Protein AF-A0A1J3EEP9-F1 (afdb_monomer_lite)

Sequence (131 aa):
MYSKVGNVYMITKANLVTYTGPTMVSNTLHACAILLKRNPDWDWFINLSASDYPLVTQDDLIYTFSTLDRNLNFIEHTSDLGWKNKKRAMPLMIDPALYMLNKSNILWVTPRRSLPSAFKLFAGSAWMVLS

InterPro domains:
  IPR003406 Glycosyl transferase, family 14 [PF02485] (2-131)
  IPR044610 Beta-glucuronosyltransferase GlcAT14A/B/C [PTHR45719] (2-131)

pLDDT: mean 93.04, std 5.73, range [54.94, 97.81]

Foldseek 3Di:
DQVVDPPGDDDPPDADDDPLDCSLVVNLVVVVVVCCVPPVPDLKDWDDDPPDDDPDDPVVVCVVCVPDDSQDKFFFKDLPCVPCQVVPQFWDWDQCSVPDPDHDHIGTDDDTHHGDPPDRDMDGDPTIMHD

Radius of gyration: 18.04 Å; chains: 1; bounding box: 41×31×51 Å

Structure (mmCIF, N/CA/C/O backbone):
data_AF-A0A1J3EEP9-F1
#
_entry.id   AF-A0A1J3EEP9-F1
#
loop_
_atom_site.group_PDB
_atom_site.id
_atom_site.type_symbol
_atom_site.label_atom_id
_atom_site.label_alt_id
_atom_site.label_comp_id
_atom_site.label_asym_id
_atom_site.label_entity_id
_atom_site.label_seq_id
_atom_site.pdbx_PDB_ins_code
_atom_site.Cartn_x
_atom_site.Cartn_y
_atom_site.Cartn_z
_atom_site.occupancy
_atom_site.B_iso_or_equiv
_atom_site.auth_seq_id
_atom_site.auth_comp_id
_atom_site.auth_asym_id
_atom_site.auth_atom_id
_atom_site.pdbx_PDB_model_num
ATOM 1 N N . MET A 1 1 ? 9.961 -5.141 25.107 1.00 54.94 1 MET A N 1
ATOM 2 C CA . MET A 1 1 ? 9.172 -3.893 25.222 1.00 54.94 1 MET A CA 1
ATOM 3 C C . MET A 1 1 ? 7.770 -4.079 24.649 1.00 54.94 1 MET A C 1
ATOM 5 O O . MET A 1 1 ? 6.821 -3.951 25.406 1.00 54.94 1 MET A O 1
ATOM 9 N N . TYR A 1 2 ? 7.632 -4.482 23.381 1.00 64.75 2 TYR A N 1
ATOM 10 C CA . TYR A 1 2 ? 6.329 -4.658 22.713 1.00 64.75 2 TYR A CA 1
ATOM 11 C C . TYR A 1 2 ? 5.445 -5.801 23.246 1.00 64.75 2 TYR A C 1
ATOM 13 O O . TYR A 1 2 ? 4.240 -5.768 23.063 1.00 64.75 2 TYR A O 1
ATOM 21 N N . SER A 1 3 ? 6.007 -6.772 23.972 1.00 68.12 3 SER A N 1
ATOM 22 C CA . SER A 1 3 ? 5.254 -7.890 24.564 1.00 68.12 3 SER A CA 1
ATOM 23 C C . SER A 1 3 ? 4.309 -7.501 25.708 1.00 68.12 3 SER A C 1
ATOM 25 O O . SER A 1 3 ? 3.548 -8.343 26.169 1.00 68.12 3 SER A O 1
ATOM 27 N N . LYS A 1 4 ? 4.377 -6.258 26.204 1.00 80.00 4 LYS A N 1
ATOM 28 C CA . LYS A 1 4 ? 3.536 -5.781 27.312 1.00 80.00 4 LYS A CA 1
ATOM 29 C C . LYS A 1 4 ? 2.183 -5.224 26.858 1.00 80.00 4 LYS A C 1
ATOM 31 O O . LYS A 1 4 ? 1.327 -5.002 27.705 1.00 80.00 4 LYS A O 1
ATOM 36 N N . VAL A 1 5 ? 1.998 -4.977 25.560 1.00 86.31 5 VAL A N 1
ATOM 37 C CA . VAL A 1 5 ? 0.796 -4.332 25.016 1.00 86.31 5 VAL A CA 1
ATOM 38 C C . VAL A 1 5 ? 0.006 -5.353 24.192 1.00 86.31 5 VAL A C 1
ATOM 40 O O . VAL A 1 5 ? 0.516 -5.880 23.209 1.00 86.31 5 VAL A O 1
ATOM 43 N N . GLY A 1 6 ? -1.231 -5.652 24.602 1.00 88.00 6 GLY A N 1
ATOM 44 C CA . GLY A 1 6 ? -2.020 -6.775 24.070 1.00 88.00 6 GLY A CA 1
ATOM 45 C C . GLY A 1 6 ? -2.501 -6.635 22.619 1.00 88.00 6 GLY A C 1
ATOM 46 O O . GLY A 1 6 ? -2.866 -7.633 22.007 1.00 88.00 6 GLY A O 1
ATOM 47 N N . ASN A 1 7 ? -2.481 -5.426 22.053 1.00 89.88 7 ASN A N 1
ATOM 48 C CA . ASN A 1 7 ? -2.867 -5.142 20.666 1.00 89.88 7 ASN A CA 1
ATOM 49 C C . ASN A 1 7 ? -1.670 -4.799 19.757 1.00 89.88 7 ASN A C 1
ATOM 51 O O . ASN A 1 7 ? -1.868 -4.311 18.647 1.00 89.88 7 ASN A O 1
ATOM 55 N N . VAL A 1 8 ? -0.434 -5.053 20.204 1.00 91.19 8 VAL A N 1
ATOM 56 C CA . VAL A 1 8 ? 0.779 -4.809 19.413 1.00 91.19 8 VAL A CA 1
ATOM 57 C C . VAL A 1 8 ? 1.430 -6.132 19.042 1.00 91.19 8 VAL A C 1
ATOM 59 O O . VAL A 1 8 ? 1.809 -6.929 19.899 1.00 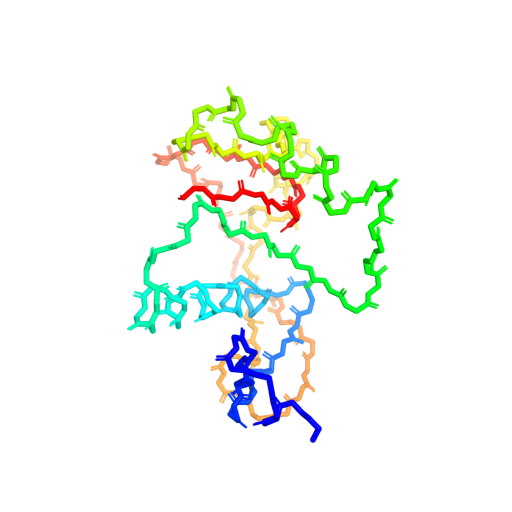91.19 8 VAL A O 1
ATOM 62 N N . TYR A 1 9 ? 1.620 -6.343 17.742 1.00 89.25 9 TYR A N 1
ATOM 63 C CA . TYR A 1 9 ? 2.204 -7.565 17.206 1.00 89.25 9 TYR A CA 1
ATOM 64 C C . TYR A 1 9 ? 3.448 -7.249 16.386 1.00 89.25 9 TYR A C 1
ATOM 66 O O . TYR A 1 9 ? 3.432 -6.386 15.514 1.00 89.25 9 TYR A O 1
ATOM 74 N N . MET A 1 10 ? 4.522 -7.993 16.645 1.00 90.06 10 MET A N 1
ATOM 75 C CA . MET A 1 10 ? 5.762 -7.909 15.878 1.00 90.06 10 MET A CA 1
ATOM 76 C C . MET A 1 10 ? 5.909 -9.135 14.985 1.00 90.06 10 MET A C 1
ATOM 78 O O . MET A 1 10 ? 5.765 -10.272 15.440 1.00 90.06 10 MET A O 1
ATOM 82 N N . ILE A 1 11 ? 6.248 -8.907 13.717 1.00 89.25 11 ILE A N 1
ATOM 83 C CA . ILE A 1 11 ? 6.630 -9.980 12.799 1.00 89.25 11 ILE A CA 1
ATOM 84 C C . ILE A 1 11 ? 8.038 -10.442 13.190 1.00 89.25 11 ILE A C 1
ATOM 86 O O . ILE A 1 11 ? 9.012 -9.719 13.001 1.00 89.25 11 ILE A O 1
ATOM 90 N N . THR A 1 12 ? 8.148 -11.645 13.754 1.00 86.94 12 THR A N 1
ATOM 91 C CA . THR A 1 12 ? 9.423 -12.189 14.258 1.00 86.94 12 THR A CA 1
ATOM 92 C C . THR A 1 12 ? 10.392 -12.556 13.139 1.00 86.94 12 THR A C 1
ATOM 94 O O . THR A 1 12 ? 11.600 -12.389 13.286 1.00 86.94 12 THR A O 1
ATOM 97 N N . LYS A 1 13 ? 9.870 -13.022 12.000 1.00 88.00 13 LYS A N 1
ATOM 98 C CA . LYS A 1 13 ? 10.635 -13.261 10.774 1.00 88.00 13 LYS A CA 1
ATOM 99 C C . LYS A 1 13 ? 10.423 -12.094 9.813 1.00 88.00 13 LYS A C 1
ATOM 101 O O . LYS A 1 13 ? 9.507 -12.123 8.993 1.00 88.00 13 LYS A O 1
ATOM 106 N N . ALA A 1 14 ? 11.233 -11.052 9.966 1.00 86.25 14 ALA A N 1
ATOM 107 C CA . ALA A 1 14 ? 11.120 -9.842 9.162 1.00 86.25 14 ALA A CA 1
ATOM 108 C C . ALA A 1 14 ? 11.381 -10.120 7.672 1.00 86.25 14 ALA A C 1
ATOM 110 O O . ALA A 1 14 ? 12.284 -10.879 7.315 1.00 86.25 14 ALA A O 1
ATOM 111 N N . ASN A 1 15 ? 10.595 -9.471 6.813 1.00 87.38 15 ASN A N 1
ATOM 112 C CA . ASN A 1 15 ? 10.829 -9.469 5.376 1.00 87.38 15 ASN A CA 1
ATOM 113 C C . ASN A 1 15 ? 11.965 -8.504 5.040 1.00 87.38 15 ASN A C 1
ATOM 115 O O . ASN A 1 15 ? 12.065 -7.420 5.620 1.00 87.38 15 ASN A O 1
ATOM 119 N N . LEU A 1 16 ? 12.792 -8.870 4.065 1.00 91.75 16 LEU A N 1
ATOM 120 C CA . LEU A 1 16 ? 13.735 -7.932 3.481 1.00 91.75 16 LEU A CA 1
ATOM 121 C C . LEU A 1 16 ? 12.986 -7.035 2.494 1.00 91.75 16 LEU A C 1
ATOM 123 O O . LEU A 1 16 ? 12.215 -7.519 1.669 1.00 91.75 16 LEU A O 1
ATOM 127 N N . VAL A 1 17 ? 13.185 -5.723 2.613 1.00 92.38 17 VAL A N 1
ATOM 128 C CA . VAL A 1 17 ? 12.395 -4.736 1.875 1.00 92.38 17 VAL A CA 1
ATOM 129 C C . VAL A 1 17 ? 13.293 -3.817 1.049 1.00 92.38 17 VAL A C 1
ATOM 131 O O . VAL A 1 17 ? 14.200 -3.148 1.568 1.00 92.38 17 VAL A O 1
ATOM 134 N N . THR A 1 18 ? 12.996 -3.765 -0.247 1.00 93.25 18 THR A N 1
ATOM 135 C CA . THR A 1 18 ? 13.598 -2.873 -1.236 1.00 93.25 18 THR A CA 1
ATOM 136 C C . THR A 1 18 ? 12.595 -1.774 -1.575 1.00 93.25 18 THR A C 1
ATOM 138 O O . THR A 1 18 ? 11.565 -2.045 -2.179 1.00 93.25 18 THR A O 1
ATOM 141 N N . TYR A 1 19 ? 12.891 -0.521 -1.212 1.00 86.56 19 TYR A N 1
ATOM 142 C CA . TYR A 1 19 ? 11.940 0.602 -1.306 1.00 86.56 19 TYR A CA 1
ATOM 143 C C . TYR A 1 19 ? 11.329 0.802 -2.706 1.00 86.56 19 TYR A C 1
ATOM 145 O O . TYR A 1 19 ? 10.152 1.118 -2.846 1.00 86.56 19 TYR A O 1
ATOM 153 N N . THR A 1 20 ? 12.117 0.601 -3.761 1.00 88.25 20 THR A N 1
ATOM 154 C CA . THR A 1 20 ? 11.664 0.738 -5.155 1.00 88.25 20 THR A CA 1
ATOM 155 C C . THR A 1 20 ? 11.172 -0.572 -5.770 1.00 88.25 20 THR A C 1
ATOM 157 O O . THR A 1 20 ? 10.791 -0.580 -6.941 1.00 88.25 20 THR A O 1
ATOM 160 N N . GLY A 1 21 ? 11.200 -1.666 -5.007 1.00 92.81 21 GLY A N 1
ATOM 161 C CA . GLY A 1 21 ? 10.883 -3.009 -5.463 1.00 92.81 21 GLY A CA 1
ATOM 162 C C . GLY A 1 21 ? 9.513 -3.518 -4.993 1.00 92.81 21 GLY A C 1
ATOM 163 O O . GLY A 1 21 ? 8.893 -2.951 -4.089 1.00 92.81 21 GLY A O 1
ATOM 164 N N . PRO A 1 22 ? 9.021 -4.613 -5.596 1.00 94.44 22 PRO A N 1
ATOM 165 C CA . PRO A 1 22 ? 7.786 -5.292 -5.209 1.00 94.44 22 PRO A CA 1
ATOM 166 C C . PRO A 1 22 ? 7.764 -5.794 -3.758 1.00 94.44 22 PRO A C 1
ATOM 168 O O . PRO A 1 22 ? 6.676 -5.991 -3.216 1.00 94.44 22 PRO A O 1
ATOM 171 N N . THR A 1 23 ? 8.913 -5.972 -3.095 1.00 94.88 23 THR A N 1
ATOM 172 C CA . THR A 1 23 ? 8.929 -6.377 -1.677 1.00 94.88 23 THR A CA 1
ATOM 173 C C . THR A 1 23 ? 8.251 -5.377 -0.740 1.00 94.88 23 THR A C 1
ATOM 175 O O . THR A 1 23 ? 7.686 -5.807 0.262 1.00 94.88 23 THR A O 1
ATOM 178 N N . MET A 1 24 ? 8.199 -4.078 -1.074 1.00 93.62 24 MET A N 1
ATOM 179 C CA . MET A 1 24 ? 7.377 -3.107 -0.329 1.00 93.62 24 MET A CA 1
ATOM 180 C C . MET A 1 24 ? 5.893 -3.494 -0.333 1.00 93.62 24 MET A C 1
ATOM 182 O O . MET A 1 24 ? 5.256 -3.515 0.718 1.00 93.62 24 MET A O 1
ATOM 186 N N . VAL A 1 25 ? 5.351 -3.849 -1.503 1.00 94.25 25 VAL A N 1
ATOM 187 C CA . VAL A 1 25 ? 3.947 -4.272 -1.648 1.00 94.25 25 VAL A CA 1
ATOM 188 C C . VAL A 1 25 ? 3.722 -5.601 -0.932 1.00 94.25 25 VAL A C 1
ATOM 190 O O . VAL A 1 25 ? 2.758 -5.744 -0.183 1.00 94.25 25 VAL A O 1
ATOM 193 N N . SER A 1 26 ? 4.647 -6.552 -1.094 1.00 94.50 26 SER A N 1
ATOM 194 C CA . SER A 1 26 ? 4.587 -7.836 -0.389 1.00 94.50 26 SER A CA 1
ATOM 195 C C . SER A 1 26 ? 4.583 -7.666 1.132 1.00 94.50 26 SER A C 1
ATOM 197 O O . SER A 1 26 ? 3.908 -8.425 1.823 1.00 94.50 26 SER A O 1
ATOM 199 N N . ASN A 1 27 ? 5.321 -6.688 1.665 1.00 94.38 27 ASN A N 1
ATOM 200 C CA . ASN A 1 27 ? 5.354 -6.403 3.095 1.00 94.38 27 ASN A CA 1
ATOM 201 C C . ASN A 1 27 ? 3.996 -5.905 3.610 1.00 94.38 27 ASN A C 1
ATOM 203 O O . ASN A 1 27 ? 3.512 -6.411 4.622 1.00 94.38 27 ASN A O 1
ATOM 207 N N . THR A 1 28 ? 3.356 -4.977 2.892 1.00 94.94 28 THR A N 1
ATOM 208 C CA . THR A 1 28 ? 2.010 -4.493 3.238 1.00 94.94 28 THR A CA 1
ATOM 209 C C . THR A 1 28 ? 0.977 -5.618 3.160 1.00 94.94 28 THR A C 1
ATOM 211 O O . THR A 1 28 ? 0.231 -5.820 4.114 1.00 94.94 28 THR A O 1
ATOM 214 N N . LEU A 1 29 ? 0.982 -6.419 2.087 1.00 95.38 29 LEU A N 1
ATOM 215 C CA . LEU A 1 29 ? 0.065 -7.559 1.941 1.00 95.38 29 LEU A CA 1
ATOM 216 C C . LEU A 1 29 ? 0.243 -8.597 3.056 1.00 95.38 29 LEU A C 1
ATOM 218 O O . LEU A 1 29 ? -0.739 -9.137 3.565 1.00 95.38 29 LEU A O 1
ATOM 222 N N . HIS A 1 30 ? 1.486 -8.855 3.470 1.00 94.94 30 HIS A N 1
ATOM 223 C CA . HIS A 1 30 ? 1.771 -9.748 4.590 1.00 94.94 30 HIS A CA 1
ATOM 224 C C . HIS A 1 30 ? 1.191 -9.209 5.907 1.00 94.94 30 HIS A C 1
ATOM 226 O O . HIS A 1 30 ? 0.596 -9.975 6.664 1.00 94.94 30 HIS A O 1
ATOM 232 N N . ALA A 1 31 ? 1.308 -7.901 6.164 1.00 93.94 31 ALA A N 1
ATOM 233 C CA . ALA A 1 31 ? 0.714 -7.268 7.340 1.00 93.94 31 ALA A CA 1
ATOM 234 C C . ALA A 1 31 ? -0.822 -7.367 7.334 1.00 93.94 31 ALA A C 1
ATOM 236 O O . ALA A 1 31 ? -1.396 -7.812 8.328 1.00 93.94 31 ALA A O 1
ATOM 237 N N . CYS A 1 32 ? -1.477 -7.052 6.209 1.00 94.69 32 CYS A N 1
ATOM 238 C CA . CYS A 1 32 ? -2.927 -7.209 6.048 1.00 94.69 32 CYS A CA 1
ATOM 239 C C . CYS A 1 32 ? -3.374 -8.652 6.325 1.00 94.69 32 CYS A C 1
ATOM 241 O O . CYS A 1 32 ? -4.288 -8.878 7.114 1.00 94.69 32 CYS A O 1
ATOM 243 N N . ALA A 1 33 ? -2.689 -9.642 5.742 1.00 94.94 33 ALA A N 1
ATOM 244 C CA . ALA A 1 33 ? -3.014 -11.053 5.940 1.00 94.94 33 ALA A CA 1
ATOM 245 C C . ALA A 1 33 ? -2.881 -11.493 7.409 1.00 94.94 33 ALA A C 1
ATOM 247 O O . ALA A 1 33 ? -3.694 -12.276 7.902 1.00 94.94 33 ALA A O 1
ATOM 248 N N . ILE A 1 34 ? -1.874 -10.984 8.129 1.00 93.62 34 ILE A N 1
ATOM 249 C CA . ILE A 1 34 ? -1.710 -11.252 9.563 1.00 93.62 34 ILE A CA 1
ATOM 250 C C . ILE A 1 34 ? -2.860 -10.641 10.367 1.00 93.62 34 ILE A C 1
ATOM 252 O O . ILE A 1 34 ? -3.391 -11.322 11.245 1.00 93.62 34 ILE A O 1
ATOM 256 N N . LEU A 1 35 ? -3.232 -9.389 10.091 1.00 93.88 35 LEU A N 1
ATOM 257 C CA . LEU A 1 35 ? -4.308 -8.702 10.809 1.00 93.88 35 LEU A CA 1
ATOM 258 C C . LEU A 1 35 ? -5.647 -9.411 10.597 1.00 93.88 35 LEU A C 1
ATOM 260 O O . LEU A 1 35 ? -6.266 -9.807 11.580 1.00 93.88 35 LEU A O 1
ATOM 264 N N . LEU A 1 36 ? -6.013 -9.699 9.343 1.00 94.56 36 LEU A N 1
ATOM 265 C CA . LEU A 1 36 ? -7.224 -10.457 8.997 1.00 94.56 36 LEU A CA 1
ATOM 266 C C . LEU A 1 36 ? -7.285 -11.825 9.688 1.00 94.56 36 LEU A C 1
ATOM 268 O O . LEU A 1 36 ? -8.350 -12.266 10.107 1.00 94.56 36 LEU A O 1
ATOM 272 N N . LYS A 1 37 ? -6.144 -12.511 9.832 1.00 94.12 37 LYS A N 1
ATOM 273 C CA . LYS A 1 37 ? -6.091 -13.826 10.486 1.00 94.12 37 LYS A CA 1
ATOM 274 C C . LYS A 1 37 ? -6.168 -13.751 12.014 1.00 94.12 37 LYS A C 1
ATOM 276 O O . LYS A 1 37 ? -6.602 -14.714 12.640 1.00 94.12 37 LYS A O 1
ATOM 281 N N . ARG A 1 38 ? -5.659 -12.680 12.628 1.00 90.50 38 ARG A N 1
ATOM 282 C CA . ARG A 1 38 ? -5.533 -12.572 14.092 1.00 90.50 38 ARG A CA 1
ATOM 283 C C . ARG A 1 38 ? -6.748 -11.940 14.743 1.00 90.50 38 ARG A C 1
ATOM 285 O O . ARG A 1 38 ? -7.216 -12.453 15.751 1.00 90.50 38 ARG A O 1
ATOM 292 N N . ASN A 1 39 ? -7.181 -10.808 14.211 1.00 89.62 39 ASN A N 1
ATOM 293 C CA . ASN A 1 39 ? -8.318 -10.064 14.712 1.00 89.62 39 ASN A CA 1
ATOM 294 C C . ASN A 1 39 ? -8.924 -9.321 13.517 1.00 89.62 39 ASN A C 1
ATOM 296 O O . ASN A 1 39 ? -8.360 -8.303 13.129 1.00 89.62 39 ASN A O 1
ATOM 300 N N . PRO A 1 40 ? -9.985 -9.851 12.890 1.00 90.12 40 PRO A N 1
ATOM 301 C CA . PRO A 1 40 ? -10.614 -9.215 11.738 1.00 90.12 40 PRO A CA 1
ATOM 302 C C . PRO A 1 40 ? -11.526 -8.039 12.120 1.00 90.12 40 PRO A C 1
ATOM 304 O O . PRO A 1 40 ? -11.980 -7.342 11.224 1.00 90.12 40 PRO A O 1
ATOM 307 N N . ASP A 1 41 ? -11.777 -7.794 13.412 1.00 93.44 41 ASP A N 1
ATOM 308 C CA . ASP A 1 41 ? -12.745 -6.798 13.897 1.00 93.44 41 ASP A CA 1
ATOM 309 C C . ASP A 1 41 ? -12.160 -5.367 13.936 1.00 93.44 41 ASP A C 1
ATOM 311 O O . ASP A 1 41 ? -12.345 -4.624 14.902 1.00 93.44 41 ASP A O 1
ATOM 315 N N . TRP A 1 42 ? -11.401 -4.980 12.907 1.00 94.44 42 TRP A N 1
ATOM 316 C CA . TRP A 1 42 ? -10.955 -3.601 12.677 1.00 94.44 42 TRP A CA 1
ATOM 317 C C . TRP A 1 42 ? -11.709 -3.000 11.491 1.00 94.44 42 TRP A C 1
ATOM 319 O O . TRP A 1 42 ? -12.057 -3.709 10.555 1.00 94.44 42 TRP A O 1
ATOM 329 N N . ASP A 1 43 ? -11.941 -1.686 11.527 1.00 95.12 43 ASP A N 1
ATOM 330 C CA . ASP A 1 43 ? -12.714 -0.999 10.482 1.00 95.12 43 ASP A CA 1
ATOM 331 C C . ASP A 1 43 ? -11.846 -0.504 9.317 1.00 95.12 43 ASP A C 1
ATOM 333 O O . ASP A 1 43 ? -12.304 -0.470 8.182 1.00 95.12 43 ASP A O 1
ATOM 337 N N . TRP A 1 44 ? -10.595 -0.112 9.589 1.00 96.44 44 TRP A N 1
ATOM 338 C CA . TRP A 1 44 ? -9.668 0.347 8.556 1.00 96.44 44 TRP A CA 1
ATOM 339 C C . TRP A 1 44 ? -8.221 -0.083 8.809 1.00 96.44 44 TRP A C 1
ATOM 341 O O . TRP A 1 44 ? -7.705 -0.022 9.928 1.00 96.44 44 TRP A O 1
ATOM 351 N N . PHE A 1 45 ? -7.529 -0.428 7.728 1.00 96.88 45 PHE A N 1
ATOM 352 C CA . PHE A 1 45 ? -6.090 -0.621 7.660 1.00 96.88 45 PHE A CA 1
ATOM 353 C C . PHE A 1 45 ? -5.395 0.679 7.239 1.00 96.88 45 PHE A C 1
ATOM 355 O O . PHE A 1 45 ? -5.657 1.211 6.161 1.00 96.88 45 PHE A O 1
ATOM 362 N N . ILE A 1 46 ? -4.455 1.153 8.060 1.00 97.00 46 ILE A N 1
ATOM 363 C CA . ILE A 1 46 ? -3.637 2.344 7.794 1.00 97.00 46 ILE A CA 1
ATOM 364 C C . ILE A 1 46 ? -2.167 1.928 7.809 1.00 97.00 46 ILE A C 1
ATOM 366 O O . ILE A 1 46 ? -1.680 1.418 8.821 1.00 97.00 46 ILE A O 1
ATOM 370 N N . ASN A 1 47 ? -1.439 2.145 6.710 1.00 97.00 47 ASN A N 1
ATOM 371 C CA . ASN A 1 47 ? -0.003 1.877 6.674 1.00 97.00 47 ASN A CA 1
ATOM 372 C C . ASN A 1 47 ? 0.832 3.112 7.018 1.00 97.00 47 ASN A C 1
ATOM 374 O O . ASN A 1 47 ? 0.612 4.197 6.490 1.00 97.00 47 ASN A O 1
ATOM 378 N N . LEU A 1 48 ? 1.830 2.902 7.877 1.00 96.75 48 LEU A N 1
ATOM 379 C CA . LEU A 1 48 ? 2.771 3.918 8.342 1.00 96.75 48 LEU A CA 1
ATOM 380 C C . LEU A 1 48 ? 4.206 3.380 8.295 1.00 96.75 48 LEU A C 1
ATOM 382 O O . LEU A 1 48 ? 4.456 2.172 8.350 1.00 96.75 48 LEU A O 1
ATOM 386 N N . SER A 1 49 ? 5.154 4.301 8.233 1.00 94.81 49 SER A N 1
ATOM 387 C CA . SER A 1 49 ? 6.592 4.100 8.354 1.00 94.81 49 SER A CA 1
ATOM 388 C C . SER A 1 49 ? 7.144 4.817 9.587 1.00 94.81 49 SER A C 1
ATOM 390 O O . SER A 1 49 ? 6.466 5.599 10.247 1.00 94.81 49 SER A O 1
ATOM 392 N N . ALA A 1 50 ? 8.421 4.576 9.886 1.00 95.19 50 ALA A N 1
ATOM 393 C CA . ALA A 1 50 ? 9.111 5.220 11.005 1.00 95.19 50 ALA A CA 1
ATOM 394 C C . ALA A 1 50 ? 9.283 6.745 10.844 1.00 95.19 50 ALA A C 1
ATOM 396 O O . ALA A 1 50 ? 9.659 7.409 11.805 1.00 95.19 50 ALA A O 1
ATOM 397 N N . SER A 1 51 ? 9.058 7.288 9.643 1.00 96.00 51 SER A N 1
ATOM 398 C CA . SER A 1 51 ? 9.157 8.723 9.353 1.00 96.00 51 SER A CA 1
ATOM 399 C C . SER A 1 51 ? 7.816 9.455 9.369 1.00 96.00 51 SER A C 1
ATOM 401 O O . SER A 1 51 ? 7.803 10.671 9.200 1.00 96.00 51 SER A O 1
ATOM 403 N N . ASP A 1 52 ? 6.701 8.744 9.537 1.00 97.56 52 ASP A N 1
ATOM 404 C CA . ASP A 1 52 ? 5.381 9.368 9.584 1.00 97.56 52 ASP A CA 1
ATOM 405 C C . ASP A 1 52 ? 5.079 9.915 10.987 1.00 97.56 52 ASP A C 1
ATOM 407 O O . ASP A 1 52 ? 5.524 9.371 12.001 1.00 97.56 52 ASP A O 1
ATOM 411 N N . TYR A 1 53 ? 4.308 11.002 11.044 1.00 97.44 53 TYR A N 1
ATOM 412 C CA . TYR A 1 53 ? 3.898 11.645 12.291 1.00 97.44 53 TYR A CA 1
ATOM 413 C C . TYR A 1 53 ? 2.447 12.134 12.184 1.00 97.44 53 TYR A C 1
ATOM 415 O O . TYR A 1 53 ? 2.091 12.737 11.166 1.00 97.44 53 TYR A O 1
ATOM 423 N N . PRO A 1 54 ? 1.590 11.887 13.192 1.00 96.88 54 PRO A N 1
ATOM 424 C CA . PRO A 1 54 ? 0.204 12.333 13.151 1.00 96.88 54 PRO A CA 1
ATOM 425 C C . PRO A 1 54 ? 0.116 13.862 13.239 1.00 96.88 54 PRO A C 1
ATOM 427 O O . PRO A 1 54 ? 0.749 14.483 14.090 1.00 96.88 54 PRO A O 1
ATOM 430 N N . LEU A 1 55 ? -0.692 14.469 12.367 1.00 96.62 55 LEU A N 1
ATOM 431 C CA . LEU A 1 55 ? -0.980 15.914 12.382 1.00 96.62 55 LEU A CA 1
ATOM 432 C C . LEU A 1 55 ? -2.295 16.261 13.095 1.00 96.62 55 LEU A C 1
ATOM 434 O O . LEU A 1 55 ? -2.594 17.433 13.300 1.00 96.62 55 LEU A O 1
ATOM 438 N N . VAL A 1 56 ? -3.079 15.246 13.453 1.00 96.69 56 VAL A N 1
ATOM 439 C CA . VAL A 1 56 ? -4.341 15.355 14.191 1.00 96.69 56 VAL A CA 1
ATOM 440 C C . VAL A 1 56 ? -4.286 14.435 15.402 1.00 96.69 56 VAL A C 1
ATOM 442 O O . VAL A 1 56 ? -3.500 13.482 15.428 1.00 96.69 56 VAL A O 1
ATOM 445 N N . THR A 1 57 ? -5.105 14.714 16.413 1.00 97.81 57 THR A N 1
ATOM 446 C CA . THR A 1 57 ? -5.201 13.836 17.581 1.00 97.81 57 THR A CA 1
ATOM 447 C C . THR A 1 57 ? -5.910 12.526 17.223 1.00 97.81 57 THR A C 1
ATOM 449 O O . THR A 1 57 ? -6.599 12.424 16.205 1.00 97.81 57 THR A O 1
ATOM 452 N N . GLN A 1 58 ? -5.745 11.503 18.065 1.00 96.31 58 GLN A N 1
ATOM 453 C CA . GLN A 1 58 ? -6.486 10.248 17.913 1.00 96.31 58 GLN A CA 1
ATOM 454 C C . GLN A 1 58 ? -8.001 10.477 18.020 1.00 96.31 58 GLN A C 1
ATOM 456 O O . GLN A 1 58 ? -8.747 9.918 17.219 1.00 96.31 58 GLN A O 1
ATOM 461 N N . ASP A 1 59 ? -8.439 11.310 18.964 1.00 97.50 59 ASP A N 1
ATOM 462 C CA . ASP A 1 59 ? -9.858 11.587 19.193 1.00 97.50 59 ASP A CA 1
ATOM 463 C C . ASP A 1 59 ? -10.489 12.285 17.987 1.00 97.50 59 ASP A C 1
ATOM 465 O O . ASP A 1 59 ? -11.555 11.871 17.537 1.00 97.50 59 ASP A O 1
ATOM 469 N N . ASP A 1 60 ? -9.803 13.268 17.394 1.00 97.31 60 ASP A N 1
ATOM 470 C CA . ASP A 1 60 ? -10.288 13.958 16.191 1.00 97.31 60 ASP A CA 1
ATOM 471 C C . ASP A 1 60 ? -10.385 13.008 14.993 1.00 97.31 60 ASP A C 1
ATOM 473 O O . ASP A 1 60 ? -11.347 13.065 14.218 1.00 97.31 60 ASP A O 1
ATOM 477 N N . LEU A 1 61 ? -9.398 12.116 14.841 1.00 95.88 61 LEU A N 1
ATOM 478 C CA . LEU A 1 61 ? -9.398 11.112 13.783 1.00 95.88 61 LEU A CA 1
ATOM 479 C C . LEU A 1 61 ? -10.587 10.160 13.945 1.00 95.88 61 LEU A C 1
ATOM 481 O O . LEU A 1 61 ? -11.350 9.978 12.999 1.00 95.88 61 LEU A O 1
ATOM 485 N N . ILE A 1 62 ? -10.776 9.593 15.140 1.00 95.88 62 ILE A N 1
ATOM 486 C CA . ILE A 1 62 ? -11.874 8.664 15.436 1.00 95.88 62 ILE A CA 1
ATOM 487 C C . ILE A 1 62 ? -13.223 9.367 15.291 1.00 95.88 62 ILE A C 1
ATOM 489 O O . ILE A 1 62 ? -14.120 8.817 14.658 1.00 95.88 62 ILE A O 1
ATOM 493 N N . TYR A 1 63 ? -13.369 10.584 15.820 1.00 96.88 63 TYR A N 1
ATOM 494 C CA . TYR A 1 63 ? -14.597 11.367 15.699 1.00 96.88 63 TYR A CA 1
ATOM 495 C C . TYR A 1 63 ? -14.964 11.588 14.230 1.00 96.88 63 TYR A C 1
ATOM 497 O O . TYR A 1 63 ? -16.082 11.282 13.819 1.00 96.88 63 TYR A O 1
ATOM 505 N N . THR A 1 64 ? -14.002 12.020 13.414 1.00 95.50 64 THR A N 1
ATOM 506 C CA . THR A 1 64 ? -14.217 12.233 11.978 1.00 95.50 64 THR A CA 1
ATOM 507 C C . THR A 1 64 ? -14.602 10.928 11.277 1.00 95.50 64 THR A C 1
ATOM 509 O O . THR A 1 64 ? -15.626 10.870 10.595 1.00 95.50 64 THR A O 1
ATOM 512 N N . PHE A 1 65 ? -13.828 9.858 11.487 1.00 96.00 65 PHE A N 1
ATOM 513 C CA . PHE A 1 65 ? -14.045 8.560 10.843 1.00 96.00 65 PHE A CA 1
ATOM 514 C C . PHE A 1 65 ? -15.332 7.868 11.304 1.00 96.00 65 PHE A C 1
ATOM 516 O O . PHE A 1 65 ? -15.937 7.142 10.522 1.00 96.00 65 PHE A O 1
ATOM 523 N N . SER A 1 66 ? -15.807 8.131 12.526 1.00 95.94 66 SER A N 1
ATOM 524 C CA . SER A 1 66 ? -17.042 7.537 13.060 1.00 95.94 66 SER A CA 1
ATOM 525 C C . SER A 1 66 ? -18.294 7.891 12.252 1.00 95.94 66 SER A C 1
ATOM 527 O O . SER A 1 66 ? -19.285 7.165 12.300 1.00 95.94 66 SER A O 1
ATOM 529 N N . THR A 1 67 ? -18.241 8.995 11.502 1.00 95.94 67 THR A N 1
ATOM 530 C CA . THR A 1 67 ? -19.340 9.476 10.653 1.00 95.94 67 THR A CA 1
ATOM 531 C C . THR A 1 67 ? -19.278 8.949 9.218 1.00 95.94 67 THR A C 1
ATOM 533 O O . THR A 1 67 ? -20.221 9.148 8.453 1.00 95.94 67 THR A O 1
ATOM 536 N N . LEU A 1 68 ? -18.176 8.294 8.839 1.00 96.75 68 LEU A N 1
ATOM 537 C CA . LEU A 1 68 ? -17.935 7.809 7.485 1.00 96.75 68 LEU A CA 1
ATOM 538 C C . LEU A 1 68 ? -18.457 6.380 7.317 1.00 96.75 68 LEU A C 1
ATOM 540 O O . LEU A 1 68 ? -18.464 5.580 8.252 1.00 96.75 68 LEU A O 1
ATOM 544 N N . ASP A 1 69 ? -18.866 6.047 6.093 1.00 96.38 69 ASP A N 1
ATOM 545 C CA . ASP A 1 69 ? -19.165 4.663 5.732 1.00 96.38 69 ASP A CA 1
ATOM 546 C C . ASP A 1 69 ? -17.877 3.827 5.809 1.00 96.38 69 ASP A C 1
ATOM 548 O O . ASP A 1 69 ? -16.857 4.161 5.198 1.00 96.38 69 ASP A O 1
ATOM 552 N N . ARG A 1 70 ? -17.938 2.725 6.562 1.00 95.12 70 ARG A N 1
ATOM 553 C CA . ARG A 1 70 ? -16.822 1.794 6.779 1.00 95.12 70 ARG A CA 1
ATOM 554 C C . ARG A 1 70 ? -16.374 1.086 5.508 1.00 95.12 70 ARG A C 1
ATOM 556 O O . ARG A 1 70 ? -15.273 0.571 5.484 1.00 95.12 70 ARG A O 1
ATOM 563 N N . ASN A 1 71 ? -17.168 1.113 4.438 1.00 95.94 71 ASN A N 1
ATOM 564 C CA . ASN A 1 71 ? -16.807 0.536 3.140 1.00 95.94 71 ASN A CA 1
ATOM 565 C C . ASN A 1 71 ? -15.962 1.481 2.258 1.00 95.94 71 ASN A C 1
ATOM 567 O O . ASN A 1 71 ? -15.677 1.170 1.096 1.00 95.94 71 ASN A O 1
ATOM 571 N N . LEU A 1 72 ? -15.598 2.667 2.761 1.00 97.62 72 LEU A N 1
ATOM 572 C CA . LEU A 1 72 ? -14.803 3.640 2.015 1.00 97.62 72 LEU A CA 1
ATOM 573 C C . LEU A 1 72 ? -13.304 3.345 2.091 1.00 97.62 72 LEU A C 1
ATOM 575 O O . LEU A 1 72 ? -12.752 3.043 3.147 1.00 97.62 72 LEU A O 1
ATOM 579 N N . ASN A 1 73 ? -12.644 3.545 0.949 1.00 97.56 73 ASN A N 1
ATOM 580 C CA . ASN A 1 73 ? -11.197 3.476 0.796 1.00 97.56 73 ASN A CA 1
ATOM 581 C C . ASN A 1 73 ? -10.650 4.864 0.437 1.00 97.56 73 ASN A C 1
ATOM 583 O O . ASN A 1 73 ? -11.205 5.555 -0.419 1.00 97.56 73 ASN A O 1
ATOM 587 N N . PHE A 1 74 ? -9.532 5.250 1.047 1.00 97.81 74 PHE A N 1
ATOM 588 C CA . PHE A 1 74 ? -8.875 6.539 0.840 1.00 97.81 74 PHE A CA 1
ATOM 589 C C . PHE A 1 74 ? -7.536 6.306 0.147 1.00 97.81 74 PHE A C 1
ATOM 591 O O . PHE A 1 74 ? -6.551 5.891 0.763 1.00 97.81 74 PHE A O 1
ATOM 598 N N . ILE A 1 75 ? -7.521 6.547 -1.164 1.00 97.81 75 ILE A N 1
ATOM 599 C CA . ILE A 1 75 ? -6.380 6.277 -2.037 1.00 97.81 75 ILE A CA 1
ATOM 600 C C . ILE A 1 75 ? -6.138 7.515 -2.899 1.00 97.81 75 ILE A C 1
ATOM 602 O O . ILE A 1 75 ? -6.986 7.895 -3.704 1.00 97.81 75 ILE A O 1
ATOM 606 N N . GLU A 1 76 ? -4.966 8.133 -2.764 1.00 97.75 76 GLU A N 1
ATOM 607 C CA . GLU A 1 76 ? -4.520 9.151 -3.717 1.00 97.75 76 GLU A CA 1
ATOM 608 C C . GLU A 1 76 ? -4.071 8.457 -5.004 1.00 97.75 76 GLU A C 1
ATOM 610 O O . GLU A 1 76 ? -3.244 7.545 -4.968 1.00 97.75 76 GLU A O 1
ATOM 615 N N . HIS A 1 77 ? -4.643 8.850 -6.144 1.00 96.75 77 HIS A N 1
ATOM 616 C CA . HIS A 1 77 ? -4.298 8.260 -7.430 1.00 96.75 77 HIS A CA 1
ATOM 617 C C . HIS A 1 77 ? -4.576 9.189 -8.612 1.00 96.75 77 HIS A C 1
ATOM 619 O O . HIS A 1 77 ? -5.488 10.012 -8.609 1.00 96.75 77 HIS A O 1
ATOM 625 N N . THR A 1 78 ? -3.868 8.948 -9.713 1.00 96.19 78 THR A N 1
ATOM 626 C CA . THR A 1 78 ? -4.156 9.529 -11.025 1.00 96.19 78 THR A CA 1
ATOM 627 C C . THR A 1 78 ? -4.045 8.480 -12.126 1.00 96.19 78 THR A C 1
ATOM 629 O O . THR A 1 78 ? -3.214 7.570 -12.064 1.00 96.19 78 THR A O 1
ATOM 632 N N . SER A 1 79 ? -4.884 8.608 -13.156 1.00 94.88 79 SER A N 1
ATOM 633 C CA . SER A 1 79 ? -4.729 7.846 -14.399 1.00 94.88 79 SER A CA 1
ATOM 634 C C . SER A 1 79 ? -3.872 8.552 -15.447 1.00 94.88 79 SER A C 1
ATOM 636 O O . SER A 1 79 ? -3.590 7.963 -16.489 1.00 94.88 79 SER A O 1
ATOM 638 N N . ASP A 1 80 ? -3.466 9.801 -15.206 1.00 95.00 80 ASP A N 1
ATOM 639 C CA . ASP A 1 80 ? -2.487 10.468 -16.057 1.00 95.00 80 ASP A CA 1
ATOM 640 C C . ASP A 1 80 ? -1.074 10.044 -15.647 1.00 95.00 80 ASP A C 1
ATOM 642 O O . ASP A 1 80 ? -0.486 10.510 -14.668 1.00 95.00 80 ASP A O 1
ATOM 646 N N . LEU A 1 81 ? -0.540 9.076 -16.387 1.00 93.31 81 LEU A N 1
ATOM 647 C CA . LEU A 1 81 ? 0.741 8.454 -16.076 1.00 93.31 81 LEU A CA 1
ATOM 648 C C . LEU A 1 81 ? 1.931 9.216 -16.669 1.00 93.31 81 LEU A C 1
ATOM 650 O O . LEU A 1 81 ? 3.053 9.026 -16.192 1.00 93.31 81 LEU A O 1
ATOM 654 N N . GLY A 1 82 ? 1.732 10.041 -17.703 1.00 95.12 82 GLY A N 1
ATOM 655 C CA . GLY A 1 82 ? 2.805 10.753 -18.405 1.00 95.12 82 GLY A CA 1
ATOM 656 C C . GLY A 1 82 ? 4.058 9.895 -18.654 1.00 95.12 82 GLY A C 1
ATOM 657 O O . GLY A 1 82 ? 4.016 8.820 -19.264 1.00 95.12 82 GLY A O 1
ATOM 658 N N . TRP A 1 83 ? 5.203 10.344 -18.131 1.00 94.44 83 TRP A N 1
ATOM 659 C CA . TRP A 1 83 ? 6.491 9.650 -18.258 1.00 94.44 83 TRP A CA 1
ATOM 660 C C . TRP A 1 83 ? 6.548 8.287 -17.534 1.00 94.44 83 TRP A C 1
ATOM 662 O O . TRP A 1 83 ? 7.353 7.424 -17.912 1.00 94.44 83 TRP A O 1
ATOM 672 N N . LYS A 1 84 ? 5.688 8.047 -16.528 1.00 94.38 84 LYS A N 1
ATOM 673 C CA . LYS A 1 84 ? 5.648 6.797 -15.744 1.00 94.38 84 LYS A CA 1
ATOM 674 C C . LYS A 1 84 ? 5.260 5.597 -16.611 1.00 94.38 84 LYS A C 1
ATOM 676 O O . LYS A 1 84 ? 5.721 4.493 -16.328 1.00 94.38 84 LYS A O 1
ATOM 681 N N . ASN A 1 85 ? 4.528 5.803 -17.709 1.00 92.44 85 ASN A N 1
ATOM 682 C CA . ASN A 1 85 ? 4.241 4.751 -18.691 1.00 92.44 85 ASN A CA 1
ATOM 683 C C . ASN A 1 85 ? 5.527 4.064 -19.168 1.00 92.44 85 ASN A C 1
ATOM 685 O O . ASN A 1 85 ? 5.719 2.862 -18.989 1.00 92.44 85 ASN A O 1
ATOM 689 N N . LYS A 1 86 ? 6.464 4.854 -19.700 1.00 92.81 86 LYS A N 1
ATOM 690 C CA . LYS A 1 86 ? 7.711 4.338 -20.281 1.00 92.81 86 LYS A CA 1
ATOM 691 C C . LYS A 1 86 ? 8.734 3.910 -19.227 1.00 92.81 86 LYS A C 1
ATOM 693 O O . LYS A 1 86 ? 9.552 3.035 -19.504 1.00 92.81 86 LYS A O 1
ATOM 698 N N . LYS A 1 87 ? 8.734 4.547 -18.051 1.00 91.88 87 LYS A N 1
ATOM 699 C CA . LYS A 1 87 ? 9.783 4.376 -17.026 1.00 91.88 87 LYS A CA 1
ATOM 700 C C . LYS A 1 87 ? 9.399 3.475 -15.850 1.00 91.88 87 LYS A C 1
ATOM 702 O O . LYS A 1 87 ? 10.300 3.019 -15.161 1.00 91.88 87 LYS A O 1
ATOM 707 N N . ARG A 1 88 ? 8.109 3.226 -15.600 1.00 91.25 88 ARG A N 1
ATOM 708 C CA . ARG A 1 88 ? 7.637 2.379 -14.486 1.00 91.25 88 ARG A CA 1
ATOM 709 C C . ARG A 1 88 ? 6.723 1.245 -14.945 1.00 91.25 88 ARG A C 1
ATOM 711 O O . ARG A 1 88 ? 6.868 0.140 -14.447 1.00 91.25 88 ARG A O 1
ATOM 718 N N . ALA A 1 89 ? 5.822 1.493 -15.899 1.00 93.25 89 ALA A N 1
ATOM 719 C CA . ALA A 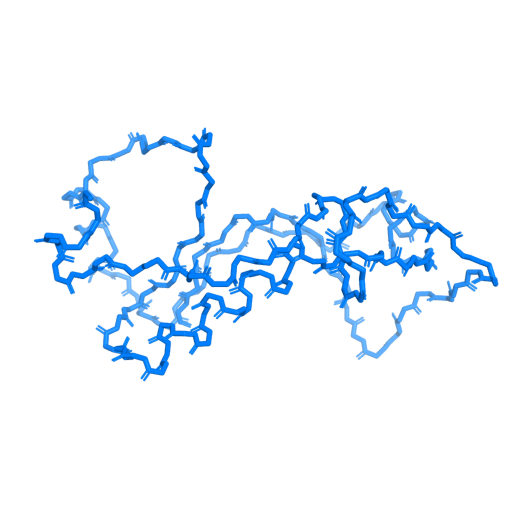1 89 ? 4.831 0.492 -16.303 1.00 93.25 89 ALA A CA 1
ATOM 720 C C . ALA A 1 89 ? 5.327 -0.495 -17.375 1.00 93.25 89 ALA A C 1
ATOM 722 O O . ALA A 1 89 ? 4.911 -1.647 -17.361 1.00 93.25 89 ALA A O 1
ATOM 723 N N . MET A 1 90 ? 6.181 -0.067 -18.308 1.00 94.38 90 MET A N 1
ATOM 724 C CA . MET A 1 90 ? 6.752 -0.931 -19.359 1.00 94.38 90 MET A CA 1
ATOM 725 C C . MET A 1 90 ? 8.021 -1.713 -18.957 1.00 94.38 90 MET A C 1
ATOM 727 O O . MET A 1 90 ? 8.233 -2.808 -19.486 1.00 94.38 90 MET A O 1
ATOM 731 N N . PRO A 1 91 ? 8.914 -1.188 -18.093 1.00 94.56 91 PRO A N 1
ATOM 732 C CA . PRO A 1 91 ? 10.095 -1.933 -17.668 1.00 94.56 91 PRO A CA 1
ATOM 733 C C . PRO A 1 91 ? 9.758 -3.174 -16.837 1.00 94.56 91 PRO A C 1
ATOM 735 O O . PRO A 1 91 ? 8.758 -3.214 -16.124 1.00 94.56 91 PRO A O 1
ATOM 738 N N . LEU A 1 92 ? 10.640 -4.167 -16.908 1.00 94.75 92 LEU A N 1
ATOM 739 C CA . LEU A 1 92 ? 10.616 -5.355 -16.064 1.00 94.75 92 LEU A CA 1
ATOM 740 C C . LEU A 1 92 ? 11.777 -5.288 -15.070 1.00 94.75 92 LEU A C 1
ATOM 742 O O . LEU A 1 92 ? 12.859 -4.795 -15.404 1.00 94.75 92 LEU A O 1
ATOM 746 N N . MET A 1 93 ? 11.551 -5.784 -13.857 1.00 94.56 93 MET A N 1
ATOM 747 C CA . MET A 1 93 ? 12.558 -5.821 -12.801 1.00 94.56 93 MET A CA 1
ATOM 748 C C . MET A 1 93 ? 12.459 -7.114 -11.995 1.00 94.56 93 MET A C 1
ATOM 750 O O . MET A 1 93 ? 11.377 -7.687 -11.869 1.00 94.56 93 MET A O 1
ATOM 754 N N . ILE A 1 94 ? 13.582 -7.531 -11.424 1.00 94.69 94 ILE A N 1
ATOM 755 C CA . ILE A 1 94 ? 13.675 -8.588 -10.420 1.00 94.69 94 ILE A CA 1
ATOM 756 C C . ILE A 1 94 ? 14.068 -7.926 -9.102 1.00 94.69 94 ILE A C 1
ATOM 758 O O . ILE A 1 94 ? 14.972 -7.091 -9.070 1.00 94.69 94 ILE A O 1
ATOM 762 N N . ASP A 1 95 ? 13.388 -8.301 -8.024 1.00 95.62 95 ASP A N 1
ATOM 763 C CA . ASP A 1 95 ? 13.736 -7.898 -6.663 1.00 95.62 95 ASP A CA 1
ATOM 764 C C . ASP A 1 95 ? 14.387 -9.082 -5.947 1.00 95.62 95 ASP A C 1
ATOM 766 O O . ASP A 1 95 ? 13.675 -10.011 -5.551 1.00 95.62 95 ASP A O 1
ATOM 770 N N . PRO A 1 96 ? 15.724 -9.094 -5.794 1.00 95.25 96 PRO A N 1
ATOM 771 C CA . PRO A 1 96 ? 16.414 -10.212 -5.160 1.00 95.25 96 PRO A CA 1
ATOM 772 C C . PRO A 1 96 ? 15.959 -10.463 -3.720 1.00 95.25 96 PRO A C 1
ATOM 774 O O . PRO A 1 96 ? 16.057 -11.588 -3.240 1.00 95.25 96 PRO A O 1
ATOM 777 N N . ALA A 1 97 ? 15.396 -9.453 -3.048 1.00 94.00 97 ALA A N 1
ATOM 778 C CA . ALA A 1 97 ? 14.850 -9.573 -1.698 1.00 94.00 97 ALA A CA 1
ATOM 779 C C . ALA A 1 97 ? 13.699 -10.592 -1.577 1.00 94.00 97 ALA A C 1
ATOM 781 O O . ALA A 1 97 ? 13.370 -11.011 -0.471 1.00 94.00 97 ALA A O 1
ATOM 782 N N . LEU A 1 98 ? 13.100 -11.016 -2.697 1.00 91.75 98 LEU A N 1
ATOM 783 C CA . LEU A 1 98 ? 12.084 -12.071 -2.719 1.00 91.75 98 LEU A CA 1
ATOM 784 C C . LEU A 1 98 ? 12.655 -13.478 -2.480 1.00 91.75 98 LEU A C 1
ATOM 786 O O . LEU A 1 98 ? 11.913 -14.355 -2.046 1.00 91.75 98 LEU A O 1
ATOM 790 N N . TYR A 1 99 ? 13.936 -13.718 -2.780 1.00 90.56 99 TYR A N 1
ATOM 791 C CA . TYR A 1 99 ? 14.534 -15.061 -2.716 1.00 90.56 99 TYR A CA 1
ATOM 792 C C . TYR A 1 99 ? 15.947 -15.108 -2.110 1.00 90.56 99 TYR A C 1
ATOM 794 O O . TYR A 1 99 ? 16.469 -16.195 -1.867 1.00 90.56 99 TYR A O 1
ATOM 802 N N . MET A 1 100 ? 16.576 -13.962 -1.843 1.00 91.25 100 MET A N 1
ATOM 803 C CA . MET A 1 100 ? 17.895 -13.857 -1.216 1.00 91.25 100 MET A CA 1
ATOM 804 C C . MET A 1 100 ? 17.798 -13.250 0.184 1.00 91.25 100 MET A C 1
ATOM 806 O O . MET A 1 100 ? 16.966 -12.388 0.452 1.00 91.25 100 MET A O 1
ATOM 810 N N . LEU A 1 101 ? 18.709 -13.661 1.069 1.00 86.12 101 LEU A N 1
ATOM 811 C CA . LEU A 1 101 ? 18.806 -13.130 2.435 1.00 86.12 101 LEU A CA 1
ATOM 812 C C . LEU A 1 101 ? 19.595 -11.815 2.520 1.00 86.12 101 LEU A C 1
ATOM 814 O O . LEU A 1 101 ? 19.450 -11.071 3.486 1.00 86.12 101 LEU A O 1
ATOM 818 N N . ASN A 1 102 ? 20.421 -11.522 1.514 1.00 87.50 102 ASN A N 1
ATOM 819 C CA . ASN A 1 102 ? 21.256 -10.326 1.487 1.00 87.50 102 ASN A CA 1
ATOM 820 C C . ASN A 1 102 ? 20.568 -9.204 0.714 1.00 87.50 102 ASN A C 1
ATOM 822 O O . ASN A 1 102 ? 20.144 -9.388 -0.431 1.00 87.50 102 ASN A O 1
ATOM 826 N N . LYS A 1 103 ? 20.510 -8.016 1.325 1.00 83.25 103 LYS A N 1
ATOM 827 C CA . LYS A 1 103 ? 19.941 -6.832 0.681 1.00 83.25 103 LYS A CA 1
ATOM 828 C C . LYS A 1 103 ? 20.780 -6.430 -0.525 1.00 83.25 103 LYS A C 1
ATOM 830 O O . LYS A 1 103 ? 21.992 -6.268 -0.42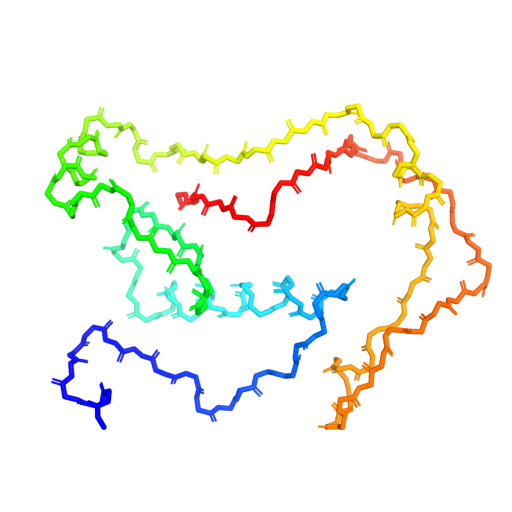3 1.00 83.25 103 LYS A O 1
ATOM 835 N N . SER A 1 104 ? 20.114 -6.227 -1.652 1.00 89.06 104 SER A N 1
ATOM 836 C CA . SER A 1 104 ? 20.711 -5.720 -2.884 1.00 89.06 104 SER A CA 1
ATOM 837 C C . SER A 1 104 ? 19.706 -4.845 -3.631 1.00 89.06 104 SER A C 1
ATOM 839 O O . SER A 1 104 ? 18.534 -4.763 -3.259 1.00 89.06 104 SER A O 1
ATOM 841 N N . ASN A 1 105 ? 20.183 -4.129 -4.647 1.00 91.12 105 ASN A N 1
ATOM 842 C CA . ASN A 1 105 ? 19.328 -3.288 -5.477 1.00 91.12 105 ASN A CA 1
ATOM 843 C C . ASN A 1 105 ? 18.447 -4.137 -6.403 1.00 91.12 105 ASN A C 1
ATOM 845 O O . ASN A 1 105 ? 18.797 -5.265 -6.751 1.00 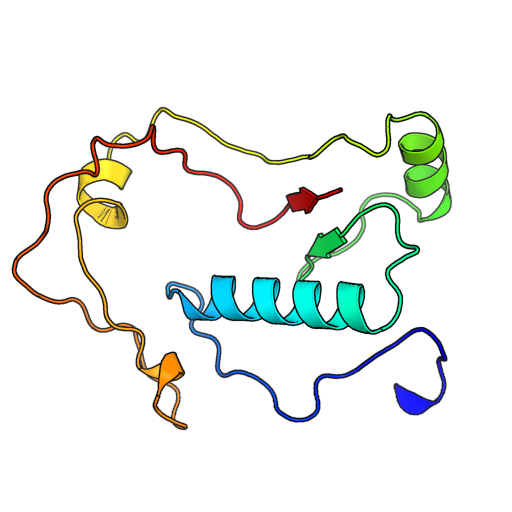91.12 105 ASN A O 1
ATOM 849 N N . ILE A 1 106 ? 17.335 -3.553 -6.859 1.00 94.88 106 ILE A N 1
ATOM 850 C CA . ILE A 1 106 ? 16.540 -4.145 -7.939 1.00 94.88 106 ILE A CA 1
ATOM 851 C C . ILE A 1 106 ? 17.390 -4.313 -9.201 1.00 94.88 106 ILE A C 1
ATOM 853 O O . ILE A 1 106 ? 18.222 -3.464 -9.536 1.00 94.88 106 ILE A O 1
ATOM 857 N N . LEU A 1 107 ? 17.139 -5.397 -9.924 1.00 94.75 107 LEU A N 1
ATOM 858 C CA . LEU A 1 107 ? 17.793 -5.701 -11.188 1.00 94.75 107 LEU A CA 1
ATOM 859 C C . LEU A 1 107 ? 16.824 -5.407 -12.328 1.00 94.75 107 LEU A C 1
ATOM 861 O O . LEU A 1 107 ? 15.742 -5.985 -12.399 1.00 94.75 107 LEU A O 1
ATOM 865 N N . TRP A 1 108 ? 17.206 -4.510 -13.230 1.00 94.25 108 TRP A N 1
ATOM 866 C CA . TRP A 1 108 ? 16.439 -4.247 -14.445 1.00 94.25 108 TRP A CA 1
ATOM 867 C C . TRP A 1 108 ? 16.708 -5.335 -15.479 1.00 94.25 108 TRP A C 1
ATOM 869 O O . TRP A 1 108 ? 17.862 -5.687 -15.714 1.00 94.25 108 TRP A O 1
ATOM 879 N N . VAL A 1 109 ? 15.653 -5.837 -16.122 1.00 94.69 109 VAL A N 1
ATOM 880 C CA . VAL A 1 109 ? 15.773 -6.918 -17.111 1.00 94.69 109 VAL A CA 1
ATOM 881 C C . VAL A 1 109 ? 15.295 -6.491 -18.496 1.00 94.69 109 VAL A C 1
ATOM 883 O O . VAL A 1 109 ? 14.547 -5.522 -18.659 1.00 94.69 109 VAL A O 1
ATOM 886 N N . THR A 1 110 ? 15.762 -7.222 -19.508 1.00 92.25 110 THR A N 1
ATOM 887 C CA . THR A 1 110 ? 15.394 -7.044 -20.919 1.00 92.25 110 THR A CA 1
ATOM 888 C C . THR A 1 110 ? 14.864 -8.367 -21.494 1.00 92.25 110 THR A C 1
ATOM 890 O O . THR A 1 110 ? 15.276 -9.421 -21.009 1.00 92.25 110 THR A O 1
ATOM 893 N N . PRO A 1 111 ? 13.957 -8.343 -22.494 1.00 91.75 111 PRO A N 1
ATOM 894 C CA . PRO A 1 111 ? 13.355 -7.161 -23.121 1.00 91.75 111 PRO A CA 1
ATOM 895 C C . PRO A 1 111 ? 12.319 -6.470 -22.216 1.00 91.75 111 PRO A C 1
ATOM 897 O O . PRO A 1 111 ? 11.890 -7.007 -21.200 1.00 91.75 111 PRO A O 1
ATOM 900 N N . ARG A 1 112 ? 11.917 -5.244 -22.573 1.00 90.88 112 ARG A N 1
ATOM 901 C CA . ARG A 1 112 ? 10.764 -4.582 -21.932 1.00 90.88 112 ARG A CA 1
ATOM 902 C C . ARG A 1 112 ? 9.459 -5.209 -22.421 1.00 90.88 112 ARG A C 1
ATOM 904 O O . ARG A 1 112 ? 9.436 -5.827 -23.482 1.00 90.88 112 ARG A O 1
ATOM 911 N N . ARG A 1 113 ? 8.365 -4.974 -21.694 1.00 94.06 113 ARG A N 1
ATOM 912 C CA . ARG A 1 113 ? 7.015 -5.361 -22.126 1.00 94.06 113 ARG A CA 1
ATOM 913 C C . ARG A 1 113 ? 6.204 -4.165 -22.624 1.00 94.06 113 ARG A C 1
ATOM 915 O O . ARG A 1 113 ? 6.503 -3.013 -22.301 1.00 94.06 113 ARG A O 1
ATOM 922 N N . SER A 1 114 ? 5.155 -4.445 -23.392 1.00 94.38 114 SER A N 1
ATOM 923 C CA . SER A 1 114 ? 4.103 -3.471 -23.687 1.00 94.38 114 SER A CA 1
ATOM 924 C C . SER A 1 114 ? 3.318 -3.109 -22.418 1.00 94.38 114 SER A C 1
ATOM 926 O O . SER A 1 114 ? 3.401 -3.779 -21.377 1.00 94.38 114 SER A O 1
ATOM 928 N N . LEU A 1 115 ? 2.569 -2.005 -22.485 1.00 93.62 115 LEU A N 1
ATOM 929 C CA . LEU A 1 115 ? 1.633 -1.656 -21.420 1.00 93.62 115 LEU A CA 1
ATOM 930 C C . LEU A 1 115 ? 0.535 -2.730 -21.326 1.00 93.62 115 LEU A C 1
ATOM 932 O O . LEU A 1 115 ? 0.073 -3.197 -22.369 1.00 93.62 115 LEU A O 1
ATOM 936 N N . PRO A 1 116 ? 0.105 -3.122 -20.112 1.00 91.50 116 PRO A N 1
ATOM 937 C CA . PRO A 1 116 ? -1.036 -4.013 -19.954 1.00 91.50 116 PRO A CA 1
ATOM 938 C C . PRO A 1 116 ? -2.286 -3.346 -20.531 1.00 91.50 116 PRO A C 1
ATOM 940 O O . PRO A 1 116 ? -2.513 -2.161 -20.291 1.00 91.50 116 PRO A O 1
ATOM 943 N N . SER A 1 117 ? -3.090 -4.106 -21.272 1.00 94.38 117 SER A N 1
ATOM 944 C CA . SER A 1 117 ? -4.336 -3.629 -21.888 1.00 94.38 117 SER A CA 1
ATOM 945 C C . SER A 1 117 ? -5.600 -4.191 -21.233 1.00 94.38 117 SER A C 1
ATOM 947 O O . SER A 1 117 ? -6.689 -3.697 -21.503 1.00 94.38 117 SER A O 1
ATOM 949 N N . ALA A 1 118 ? -5.472 -5.197 -20.362 1.00 96.69 118 ALA A N 1
ATOM 950 C CA . ALA A 1 118 ? -6.609 -5.836 -19.693 1.00 96.69 118 ALA A CA 1
ATOM 951 C C . ALA A 1 118 ? -7.256 -4.960 -18.602 1.00 96.69 118 ALA A C 1
ATOM 953 O O . ALA A 1 118 ? -8.357 -5.252 -18.150 1.00 96.69 118 ALA A O 1
ATOM 954 N N . PHE A 1 119 ? -6.572 -3.905 -18.155 1.00 94.62 119 PHE A N 1
ATOM 955 C CA . PHE A 1 119 ? -7.036 -3.007 -17.103 1.00 94.62 119 PHE A CA 1
ATOM 956 C C . PHE A 1 119 ? -6.444 -1.610 -17.280 1.00 94.62 119 PHE A C 1
ATOM 958 O O . PHE A 1 119 ? -5.383 -1.430 -17.883 1.00 94.62 119 PHE A O 1
ATOM 965 N N . LYS A 1 120 ? -7.124 -0.611 -16.715 1.00 94.81 120 LYS A N 1
ATOM 966 C CA . LYS A 1 120 ? -6.629 0.764 -16.668 1.00 94.81 120 LYS A CA 1
ATOM 967 C C . LYS A 1 120 ? -5.598 0.900 -15.550 1.00 94.81 120 LYS A C 1
ATOM 969 O O . LYS A 1 120 ? -5.855 0.527 -14.410 1.00 94.81 120 LYS A O 1
ATOM 974 N N . LEU A 1 121 ? -4.434 1.449 -15.878 1.00 94.94 121 LEU A N 1
ATOM 975 C CA . LEU A 1 121 ? -3.387 1.717 -14.900 1.00 94.94 121 LEU A CA 1
ATOM 976 C C . LEU A 1 121 ? -3.623 3.051 -14.186 1.00 94.94 121 LEU A C 1
ATOM 978 O O . LEU A 1 121 ? -3.932 4.063 -14.815 1.00 94.94 121 LEU A O 1
ATOM 982 N N . PHE A 1 122 ? -3.385 3.038 -12.879 1.00 95.62 122 PHE A N 1
ATOM 983 C CA . PHE A 1 122 ? -3.325 4.215 -12.024 1.00 95.62 122 PHE A CA 1
ATOM 984 C C . PHE A 1 122 ? -1.967 4.252 -11.322 1.00 95.62 122 PHE A C 1
ATOM 986 O O . PHE A 1 122 ? 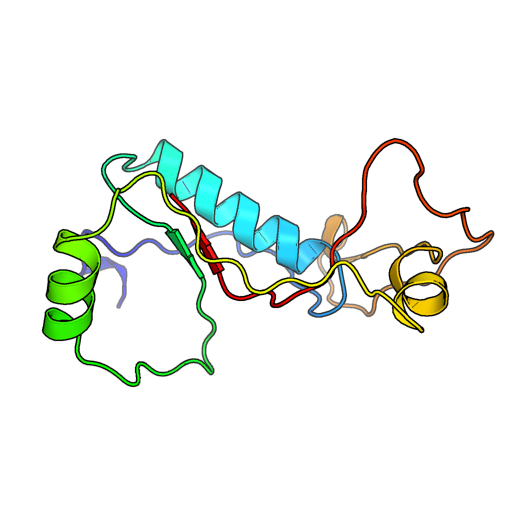-1.341 3.216 -11.091 1.00 95.62 122 PHE A O 1
ATOM 993 N N . ALA A 1 123 ? -1.498 5.452 -11.002 1.00 94.69 123 ALA A N 1
ATOM 994 C CA . ALA A 1 123 ? -0.334 5.659 -10.155 1.00 94.69 123 ALA A CA 1
ATOM 995 C C . ALA A 1 123 ? -0.691 6.652 -9.056 1.00 94.69 123 ALA A C 1
ATOM 997 O O . ALA A 1 123 ? -1.382 7.630 -9.321 1.00 94.69 123 ALA A O 1
ATOM 998 N N . GLY A 1 124 ? -0.169 6.428 -7.859 1.00 94.06 124 GLY A N 1
ATOM 999 C CA . GLY A 1 124 ? -0.476 7.250 -6.700 1.00 94.06 124 GLY A CA 1
ATOM 1000 C C . GLY A 1 124 ? 0.484 7.001 -5.549 1.00 94.06 124 GLY A C 1
ATOM 1001 O O . GLY A 1 124 ? 1.556 6.407 -5.739 1.00 94.06 124 GLY A O 1
ATOM 1002 N N . SER A 1 125 ? 0.085 7.478 -4.381 1.00 94.94 125 SER A N 1
ATOM 1003 C CA . SER A 1 125 ? 0.773 7.317 -3.111 1.00 94.94 125 SER A CA 1
ATOM 1004 C C . SER A 1 125 ? 0.827 5.852 -2.678 1.00 94.94 125 SER A C 1
ATOM 1006 O O . SER A 1 125 ? -0.050 5.048 -2.989 1.00 94.94 125 SER A O 1
ATOM 1008 N N . ALA A 1 126 ? 1.878 5.503 -1.937 1.00 94.69 126 ALA A N 1
ATOM 1009 C CA . ALA A 1 126 ? 1.950 4.224 -1.235 1.00 94.69 126 ALA A CA 1
ATOM 1010 C C . ALA A 1 126 ? 1.181 4.248 0.100 1.00 94.69 126 ALA A C 1
ATOM 1012 O O . ALA A 1 126 ? 0.932 3.184 0.667 1.00 94.69 126 ALA A O 1
ATOM 1013 N N . TR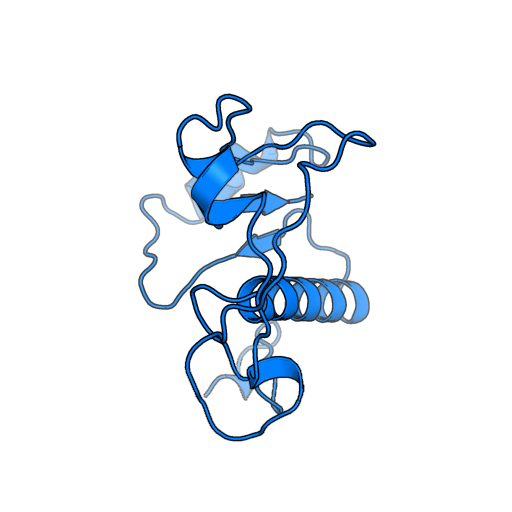P A 1 127 ? 0.845 5.440 0.605 1.00 97.12 127 TRP A N 1
ATOM 1014 C CA . TRP A 1 127 ? 0.070 5.662 1.827 1.00 97.12 127 TRP A CA 1
ATOM 1015 C C . TRP A 1 127 ? -1.415 5.701 1.512 1.00 97.12 127 TRP A C 1
ATOM 1017 O O . TRP A 1 127 ? -1.848 6.429 0.617 1.00 97.12 127 TRP A O 1
ATOM 1027 N N . MET A 1 128 ? -2.168 4.887 2.241 1.00 97.31 128 MET A N 1
ATOM 1028 C CA . MET A 1 128 ? -3.578 4.631 1.992 1.00 97.31 128 MET A CA 1
ATOM 1029 C C . MET A 1 128 ? -4.292 4.239 3.281 1.00 97.31 128 MET A C 1
ATOM 1031 O O . MET A 1 128 ? -3.672 3.775 4.241 1.00 97.31 128 MET A O 1
ATOM 1035 N N . VAL A 1 129 ? -5.612 4.395 3.261 1.00 97.44 129 VAL A N 1
ATOM 1036 C CA . VAL A 1 129 ? -6.509 3.842 4.273 1.00 97.44 129 VAL A CA 1
ATOM 1037 C C . VAL A 1 129 ? -7.499 2.930 3.568 1.00 97.44 129 VAL A C 1
ATOM 1039 O O . VAL A 1 129 ? -8.187 3.376 2.649 1.00 97.44 129 VAL A O 1
ATOM 1042 N N . LEU A 1 130 ? -7.526 1.656 3.952 1.00 96.81 130 LEU A N 1
ATOM 1043 C CA . LEU A 1 130 ? -8.344 0.633 3.303 1.00 96.81 130 LEU A CA 1
ATOM 1044 C C . LEU A 1 130 ? -9.366 0.057 4.276 1.00 96.81 130 LEU A C 1
ATOM 1046 O O . LEU A 1 130 ? -9.011 -0.182 5.426 1.00 96.81 130 LEU A O 1
ATOM 1050 N N . SER A 1 131 ? -10.592 -0.157 3.809 1.00 94.06 131 SER A N 1
ATOM 1051 C CA . SER A 1 131 ? -11.652 -0.877 4.531 1.00 94.06 131 SER A CA 1
ATOM 1052 C C . SER A 1 131 ? -11.460 -2.386 4.449 1.00 94.06 131 SER A C 1
ATOM 1054 O O . SER A 1 131 ? -11.229 -2.853 3.305 1.00 94.06 131 SER A O 1
#

Organism: Noccaea caerulescens (NCBI:txid107243)

Secondary structure (DSSP, 8-state):
-GGG-TT----SSPPP--TTSTHHHHHHHHHHHHHHHH----S-EE---TT---SS-HHHHHHHHHTS-TT--EEEEES--TTHIIIIIS-EEE-GGGT-SS--PPEEESS--PPP-SS---EEEEEEEE-